Protein AF-A0A0E0LQZ9-F1 (afdb_monomer_lite)

Sequence (167 aa):
MAAASGEKKLQIQTQPSSSSGAVAVAGGAAQQQTSAWQNLVRMHRKLHVELLREAADMAAACGGD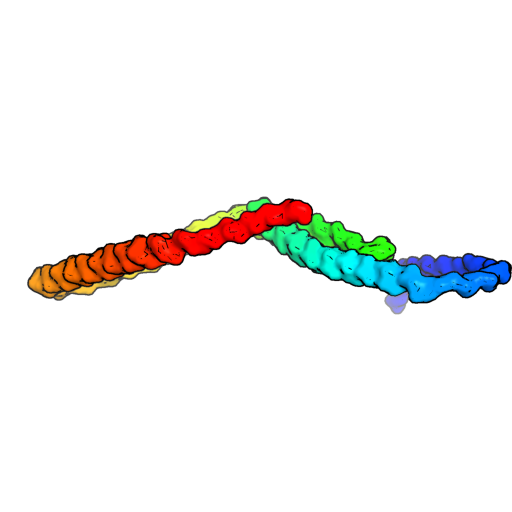VHAIVFCPGGSSAEFHTFHGAPIAAARAQAMAKRKREAQVAAALRGMVAKDVSGMAVEEVEAHRQQLLALRAAVVRKLQEKAAANVAAGDDAGRSNKIRKIE

Organism: Oryza punctata (NCBI:txid4537)

Radius of gyration: 35.7 Å; chains: 1; bounding box: 84×34×94 Å

pLDDT: mean 76.15, std 20.99, range [28.61, 97.0]

Secondary structure (DSSP, 8-state):
-----------PPP------------TTHHHHHHHHHHHHHHHHHHHHHHHHHHHHHHHHHHTS-EEEEEEPTTSS-EEEEEEPPPPHHHHHHHHHHHHHHHHHHHHHHHHHHHHHHHTS-HHHHHHHHHHHHHHHHHHHHHHHHHHHHHHHTTTT-------PPP-

Structure (mmCIF, N/CA/C/O backbone):
data_AF-A0A0E0LQZ9-F1
#
_entry.id   AF-A0A0E0LQZ9-F1
#
loop_
_atom_site.group_PDB
_atom_site.id
_atom_site.type_symbol
_atom_site.label_atom_id
_atom_site.label_alt_id
_atom_site.label_comp_id
_atom_site.label_asym_id
_atom_site.label_entity_id
_atom_site.label_seq_id
_atom_site.pdbx_PDB_ins_code
_atom_site.Cartn_x
_atom_site.Cartn_y
_atom_site.Cartn_z
_atom_site.occupancy
_atom_site.B_iso_or_equiv
_atom_site.auth_seq_id
_atom_site.auth_comp_id
_atom_site.auth_asym_id
_atom_site.auth_atom_id
_atom_site.pdbx_PDB_model_num
ATOM 1 N N . MET A 1 1 ? -6.166 -10.760 -57.284 1.00 39.78 1 MET A N 1
ATOM 2 C CA . MET A 1 1 ? -5.182 -9.658 -57.377 1.00 39.78 1 MET A CA 1
ATOM 3 C C . MET A 1 1 ? -4.867 -9.273 -55.932 1.00 39.78 1 MET A C 1
ATOM 5 O O . MET A 1 1 ? -5.805 -8.904 -55.249 1.00 39.78 1 MET A O 1
ATOM 9 N N . ALA A 1 2 ? -3.711 -9.564 -55.316 1.00 33.88 2 ALA A N 1
ATOM 10 C CA . ALA A 1 2 ? -2.312 -9.450 -55.774 1.00 33.88 2 ALA A CA 1
ATOM 11 C C . ALA A 1 2 ? -1.985 -8.006 -56.211 1.00 33.88 2 ALA A C 1
ATOM 13 O O . ALA A 1 2 ? -2.730 -7.483 -57.029 1.00 33.88 2 ALA A O 1
ATOM 14 N N . ALA A 1 3 ? -0.932 -7.319 -55.752 1.00 38.12 3 ALA A N 1
ATOM 15 C CA . ALA A 1 3 ? 0.097 -7.611 -54.731 1.00 38.12 3 ALA A CA 1
ATOM 16 C C . ALA A 1 3 ? 0.598 -6.250 -54.139 1.00 38.12 3 ALA A C 1
ATOM 18 O O . ALA A 1 3 ? 0.050 -5.219 -54.515 1.00 38.12 3 ALA A O 1
ATOM 19 N N . ALA A 1 4 ? 1.574 -6.111 -53.230 1.00 40.66 4 ALA A N 1
ATOM 20 C CA . ALA A 1 4 ? 2.565 -7.030 -52.651 1.00 40.66 4 ALA A CA 1
ATOM 21 C C . ALA A 1 4 ? 3.007 -6.563 -51.235 1.00 40.66 4 ALA A C 1
ATOM 23 O O . ALA A 1 4 ? 2.577 -5.512 -50.766 1.00 40.66 4 ALA A O 1
ATOM 24 N N . SER A 1 5 ? 3.913 -7.310 -50.588 1.00 36.66 5 SER A N 1
ATOM 25 C CA . SER A 1 5 ? 4.718 -6.864 -49.433 1.00 36.66 5 SER A CA 1
ATOM 26 C C . SER A 1 5 ? 6.125 -6.446 -49.893 1.00 36.66 5 SER A C 1
ATOM 28 O O . SER A 1 5 ? 6.612 -6.956 -50.902 1.00 36.66 5 SER A O 1
ATOM 30 N N . GLY A 1 6 ? 6.778 -5.527 -49.172 1.00 36.34 6 GLY A N 1
ATOM 31 C CA . GLY A 1 6 ? 8.050 -4.897 -49.557 1.00 36.34 6 GLY A CA 1
ATOM 32 C C . GLY A 1 6 ? 9.160 -5.013 -48.509 1.00 36.34 6 GLY A C 1
ATOM 33 O O . GLY A 1 6 ? 9.719 -4.000 -48.093 1.00 36.34 6 GLY A O 1
ATOM 34 N N . GLU A 1 7 ? 9.491 -6.229 -48.072 1.00 38.66 7 GLU A N 1
ATOM 35 C CA . GLU A 1 7 ? 10.570 -6.473 -47.104 1.00 38.66 7 GLU A CA 1
ATOM 36 C C . GLU A 1 7 ? 11.963 -6.301 -47.743 1.00 38.66 7 GLU A C 1
ATOM 38 O O . GLU A 1 7 ? 12.427 -7.134 -48.525 1.00 38.66 7 GLU A O 1
ATOM 43 N N . LYS A 1 8 ? 12.676 -5.220 -47.397 1.00 43.88 8 LYS A N 1
ATOM 44 C CA . LYS A 1 8 ? 14.051 -4.980 -47.871 1.00 43.88 8 LYS A CA 1
ATOM 45 C C . LYS A 1 8 ? 15.077 -5.762 -47.048 1.00 43.88 8 LYS A C 1
ATOM 47 O O . LYS A 1 8 ? 15.651 -5.258 -46.086 1.00 43.88 8 LYS A O 1
ATOM 52 N N . LYS A 1 9 ? 15.345 -6.993 -47.480 1.00 38.31 9 LYS A N 1
ATOM 53 C CA . LYS A 1 9 ? 16.415 -7.854 -46.960 1.00 38.31 9 LYS A CA 1
ATOM 54 C C . LYS A 1 9 ? 17.789 -7.361 -47.445 1.00 38.31 9 LYS A C 1
ATOM 56 O O . LYS A 1 9 ? 18.199 -7.672 -48.560 1.00 38.31 9 LYS A O 1
ATOM 61 N N . LEU A 1 10 ? 18.502 -6.586 -46.623 1.00 42.06 10 LEU A N 1
ATOM 62 C CA . LEU A 1 10 ? 19.872 -6.153 -46.933 1.00 42.06 10 LEU A CA 1
ATOM 63 C C . LEU A 1 10 ? 20.861 -7.312 -46.748 1.00 42.06 10 LEU A C 1
ATOM 65 O O . LEU A 1 10 ? 21.200 -7.713 -45.637 1.00 42.06 10 LEU A O 1
ATOM 69 N N . GLN A 1 11 ? 21.299 -7.855 -47.878 1.00 37.41 11 GLN A N 1
ATOM 70 C CA . GLN A 1 11 ? 22.235 -8.965 -47.991 1.00 37.41 11 GLN A CA 1
ATOM 71 C C . GLN A 1 11 ? 23.664 -8.407 -48.071 1.00 37.41 11 GLN A C 1
ATOM 73 O O . GLN A 1 11 ? 24.098 -7.980 -49.138 1.00 37.41 11 GLN A O 1
ATOM 78 N N . ILE A 1 12 ? 24.386 -8.370 -46.945 1.00 42.88 12 ILE A N 1
ATOM 79 C CA . ILE A 1 12 ? 25.787 -7.917 -46.929 1.00 42.88 12 ILE A CA 1
ATOM 80 C C . ILE A 1 12 ? 26.716 -9.071 -47.325 1.00 42.88 12 ILE A C 1
ATOM 82 O O . ILE A 1 12 ? 26.558 -10.214 -46.899 1.00 42.88 12 ILE A O 1
ATOM 86 N N . GLN A 1 13 ? 27.649 -8.733 -48.209 1.00 37.06 13 GLN A N 1
ATOM 87 C CA . GLN A 1 13 ? 28.463 -9.632 -49.013 1.00 37.06 13 GLN A CA 1
ATOM 88 C C . GLN A 1 13 ? 29.688 -10.166 -48.257 1.00 37.06 13 GLN A C 1
ATOM 90 O O . GLN A 1 13 ? 30.322 -9.461 -47.475 1.00 37.06 13 GLN A O 1
ATOM 95 N N . THR A 1 14 ? 30.038 -11.422 -48.525 1.00 34.12 14 THR A N 1
ATOM 96 C CA . THR A 1 14 ? 31.201 -12.120 -47.967 1.00 34.12 14 THR A CA 1
ATOM 97 C C . THR A 1 14 ? 32.518 -11.625 -48.570 1.00 34.12 14 THR A C 1
ATOM 99 O O . THR A 1 14 ? 32.642 -11.624 -49.791 1.00 34.12 14 THR A O 1
ATOM 102 N N . GLN A 1 15 ? 33.519 -11.330 -47.731 1.00 41.59 15 GLN A N 1
ATOM 103 C CA . GLN A 1 15 ? 34.911 -11.838 -47.8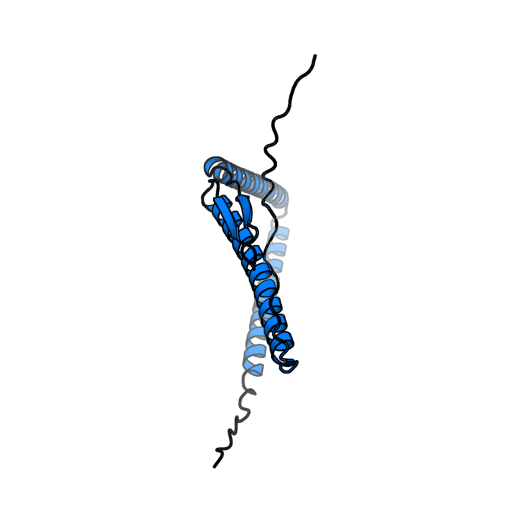02 1.00 41.59 15 GLN A CA 1
ATOM 104 C C . GLN A 1 15 ? 35.754 -11.234 -46.656 1.00 41.59 15 GLN A C 1
ATOM 106 O O . GLN A 1 15 ? 35.448 -10.141 -46.182 1.00 41.59 15 GLN A O 1
ATOM 111 N N . PRO A 1 16 ? 36.772 -11.962 -46.157 1.00 37.44 16 PRO A N 1
ATOM 112 C CA . PRO A 1 16 ? 38.136 -11.653 -46.603 1.00 37.44 16 PRO A CA 1
ATOM 113 C C . PRO A 1 16 ? 39.016 -12.885 -46.892 1.00 37.44 16 PRO A C 1
ATOM 115 O O . PRO A 1 16 ? 38.764 -13.995 -46.424 1.00 37.44 16 PRO A O 1
ATOM 118 N N . SER A 1 17 ? 40.072 -12.651 -47.673 1.00 39.94 17 SER A N 1
ATOM 119 C CA . SER A 1 17 ? 41.062 -13.639 -48.118 1.00 39.94 17 SER A CA 1
ATOM 120 C C . SER A 1 17 ? 42.039 -14.089 -47.023 1.00 39.94 17 SER A C 1
ATOM 122 O O . SER A 1 17 ? 42.293 -13.378 -46.053 1.00 39.94 17 SER A O 1
ATOM 124 N N . SER A 1 18 ? 42.632 -15.268 -47.219 1.00 44.31 18 SER A N 1
ATOM 125 C CA . SER A 1 18 ? 43.601 -15.900 -46.317 1.00 44.31 18 SER A CA 1
ATOM 126 C C . SER A 1 18 ? 44.984 -15.234 -46.294 1.00 44.31 18 SER A C 1
ATOM 128 O O . SER A 1 18 ? 45.507 -14.846 -47.337 1.00 44.31 18 SER A O 1
ATOM 130 N N . SER A 1 19 ? 45.657 -15.288 -45.141 1.00 37.78 19 SER A N 1
ATOM 131 C CA . SER A 1 19 ? 47.118 -15.433 -45.070 1.00 37.78 19 SER A CA 1
ATOM 132 C C . SER A 1 19 ? 47.533 -16.216 -43.814 1.00 37.78 19 SER A C 1
ATOM 134 O O . SER A 1 19 ? 46.854 -16.188 -42.788 1.00 37.78 19 SER A O 1
ATOM 136 N N . SER A 1 20 ? 48.608 -16.999 -43.929 1.00 43.22 20 SER A N 1
ATOM 137 C CA . SER A 1 20 ? 49.076 -17.934 -42.896 1.00 43.22 20 SER A CA 1
ATOM 138 C C . SER A 1 20 ? 49.770 -17.242 -41.721 1.00 43.22 20 SER A C 1
ATOM 140 O O . SER A 1 20 ? 50.514 -16.285 -41.912 1.00 43.22 20 SER A O 1
ATOM 142 N N . GLY A 1 21 ? 49.632 -17.811 -40.520 1.00 28.61 21 GLY A N 1
ATOM 143 C CA . GLY A 1 21 ? 50.360 -17.359 -39.331 1.00 28.61 21 GLY A CA 1
ATOM 144 C C . GLY A 1 21 ? 50.127 -18.260 -38.121 1.00 28.61 21 GLY A C 1
ATOM 145 O O . GLY A 1 21 ? 49.420 -17.883 -37.192 1.00 28.61 21 GLY A O 1
ATOM 146 N N . ALA A 1 22 ? 50.690 -19.470 -38.130 1.00 43.00 22 ALA A N 1
ATOM 147 C CA . ALA A 1 22 ? 50.594 -20.372 -36.987 1.00 43.00 22 ALA A CA 1
ATOM 148 C C . ALA A 1 22 ? 51.520 -19.920 -35.845 1.00 43.00 22 ALA A C 1
ATOM 150 O O . ALA A 1 22 ? 52.739 -20.010 -35.961 1.00 43.00 22 ALA A O 1
ATOM 151 N N . VAL A 1 23 ? 50.936 -19.518 -34.715 1.00 33.91 23 VAL A N 1
ATOM 152 C CA . VAL A 1 23 ? 51.602 -19.491 -33.404 1.00 33.91 23 VAL A CA 1
ATOM 153 C C . VAL A 1 23 ? 50.624 -19.987 -32.346 1.00 33.91 23 VAL A C 1
ATOM 155 O O . VAL A 1 23 ? 49.688 -19.293 -31.955 1.00 33.91 23 VAL A O 1
ATOM 158 N N . ALA A 1 24 ? 50.834 -21.219 -31.884 1.00 48.75 24 ALA A N 1
ATOM 159 C CA . ALA A 1 24 ? 50.105 -21.770 -30.752 1.00 48.75 24 ALA A CA 1
ATOM 160 C C . ALA A 1 24 ? 50.612 -21.108 -29.461 1.00 48.75 24 ALA A C 1
ATOM 162 O O . ALA A 1 24 ? 51.689 -21.444 -28.970 1.00 48.75 24 ALA A O 1
ATOM 163 N N . VAL A 1 25 ? 49.843 -20.165 -28.911 1.00 41.94 25 VAL A N 1
ATOM 164 C CA . VAL A 1 25 ? 50.173 -19.490 -27.648 1.00 41.94 25 VAL A CA 1
ATOM 165 C C . VAL A 1 25 ? 49.201 -19.921 -26.552 1.00 41.94 25 VAL A C 1
ATOM 167 O O . VAL A 1 25 ? 48.029 -19.563 -26.570 1.00 41.94 25 VAL A O 1
ATOM 170 N N . ALA A 1 26 ? 49.740 -20.697 -25.609 1.00 41.66 26 ALA A N 1
ATOM 171 C CA . ALA A 1 26 ? 49.310 -20.904 -24.223 1.00 41.66 26 ALA A CA 1
ATOM 172 C C . ALA A 1 26 ? 47.803 -20.779 -23.888 1.00 41.66 26 ALA A C 1
ATOM 174 O O . ALA A 1 26 ? 47.249 -19.684 -23.764 1.00 41.66 26 ALA A O 1
ATOM 175 N N . GLY A 1 27 ? 47.180 -21.915 -23.551 1.00 42.50 27 GLY A N 1
ATOM 176 C CA . GLY A 1 27 ? 45.801 -22.026 -23.050 1.00 42.50 27 GLY A CA 1
ATOM 177 C C . GLY A 1 27 ? 45.551 -21.466 -21.639 1.00 42.50 27 GLY A C 1
ATOM 178 O O . GLY A 1 27 ? 44.947 -22.145 -20.819 1.00 42.50 27 GLY A O 1
ATOM 179 N N . GLY A 1 28 ? 46.007 -20.243 -21.347 1.00 45.66 28 GLY A N 1
ATOM 180 C CA . GLY A 1 28 ? 45.689 -19.500 -20.118 1.00 45.66 28 GLY A CA 1
ATOM 181 C C . GLY A 1 28 ? 44.707 -18.343 -20.344 1.00 45.66 28 GLY A C 1
ATOM 182 O O . GLY A 1 28 ? 43.752 -18.173 -19.586 1.00 45.66 28 GLY A O 1
ATOM 183 N N . ALA A 1 29 ? 44.885 -17.575 -21.426 1.00 45.34 29 ALA A N 1
ATOM 184 C CA . ALA A 1 29 ? 44.112 -16.351 -21.668 1.00 45.34 29 ALA A CA 1
ATOM 185 C C . ALA A 1 29 ? 42.612 -16.614 -21.918 1.00 45.34 29 ALA A C 1
ATOM 187 O O . ALA A 1 29 ? 41.757 -15.910 -21.379 1.00 45.34 29 ALA A O 1
ATOM 188 N N . ALA A 1 30 ? 42.279 -17.672 -22.666 1.00 50.56 30 ALA A N 1
ATOM 189 C CA . ALA A 1 30 ? 40.894 -18.016 -23.005 1.00 50.56 30 ALA A CA 1
ATOM 190 C C . ALA A 1 30 ? 40.016 -18.295 -21.766 1.00 50.56 30 ALA A C 1
ATOM 192 O O . ALA A 1 30 ? 38.827 -17.971 -21.752 1.00 50.56 30 ALA A O 1
ATOM 193 N N . GLN A 1 31 ? 40.594 -18.847 -20.695 1.00 52.53 31 GLN A N 1
ATOM 194 C CA . GLN A 1 31 ? 39.863 -19.223 -19.478 1.00 52.53 31 GLN A CA 1
ATOM 195 C C . GLN A 1 31 ? 39.632 -18.023 -18.537 1.00 52.53 31 GLN A C 1
ATOM 197 O O . GLN A 1 31 ? 38.629 -17.939 -17.821 1.00 52.53 31 GLN A O 1
ATOM 202 N N . GLN A 1 32 ? 40.525 -17.033 -18.590 1.00 56.31 32 GLN A N 1
ATOM 203 C CA . GLN A 1 32 ? 40.395 -15.783 -17.839 1.00 56.31 32 GLN A CA 1
ATOM 204 C C . GLN A 1 32 ? 39.455 -14.790 -18.548 1.00 56.31 32 GLN A C 1
ATOM 206 O O . GLN A 1 32 ? 38.651 -14.114 -17.907 1.00 56.31 32 GLN A O 1
ATOM 211 N N . GLN A 1 33 ? 39.473 -14.767 -19.884 1.00 59.97 33 GLN A N 1
ATOM 212 C CA . GLN A 1 33 ? 38.583 -13.927 -20.689 1.00 59.97 33 GLN A CA 1
ATOM 213 C C . GLN A 1 33 ? 37.124 -14.418 -20.646 1.00 59.97 33 GLN A C 1
ATOM 215 O O . GLN A 1 33 ? 36.205 -13.609 -20.520 1.00 59.97 33 GLN A O 1
ATOM 220 N N . THR A 1 34 ? 36.894 -15.737 -20.659 1.00 69.25 34 THR A N 1
ATOM 221 C CA . THR A 1 34 ? 35.546 -16.325 -20.514 1.00 69.25 34 THR A CA 1
ATOM 222 C C . THR A 1 34 ? 34.938 -16.098 -19.129 1.00 69.25 34 THR A C 1
ATOM 224 O O . THR A 1 34 ? 33.756 -15.763 -19.039 1.00 69.25 34 THR A O 1
ATOM 227 N N . SER A 1 35 ? 35.716 -16.210 -18.048 1.00 79.19 35 SER A N 1
ATOM 228 C CA . SER A 1 35 ? 35.217 -15.942 -16.688 1.00 79.19 35 SER A CA 1
ATOM 229 C C . SER A 1 35 ? 34.879 -14.462 -16.463 1.00 79.19 35 SER A C 1
ATOM 231 O O . SER A 1 35 ? 33.832 -14.158 -15.883 1.00 79.19 35 SER A O 1
ATOM 233 N N . ALA A 1 36 ? 35.678 -13.532 -16.999 1.00 84.75 36 ALA A N 1
ATOM 234 C CA . ALA A 1 36 ? 35.343 -12.106 -17.010 1.00 84.75 36 ALA A CA 1
ATOM 235 C C . ALA A 1 36 ? 34.032 -11.821 -17.773 1.00 84.75 36 ALA A C 1
ATOM 237 O O . ALA A 1 36 ? 33.165 -11.105 -17.266 1.00 84.75 36 ALA A O 1
ATOM 238 N N . TRP A 1 37 ? 33.840 -12.434 -18.948 1.00 86.88 37 TRP A N 1
ATOM 239 C CA . TRP A 1 37 ? 32.625 -12.259 -19.756 1.00 86.88 37 TRP A CA 1
ATOM 240 C C . TRP A 1 37 ? 31.371 -12.822 -19.065 1.00 86.88 37 TRP A C 1
ATOM 242 O O . TRP A 1 37 ? 30.330 -12.168 -19.028 1.00 86.88 37 TRP A O 1
ATOM 252 N N . GLN A 1 38 ? 31.473 -13.996 -18.433 1.00 89.31 38 GLN A N 1
ATOM 253 C CA . GLN A 1 38 ? 30.379 -14.577 -17.641 1.00 89.31 38 GLN A CA 1
ATOM 254 C C . GLN A 1 38 ? 30.002 -13.701 -16.437 1.00 89.31 38 GLN A C 1
ATOM 256 O O . GLN A 1 38 ? 28.817 -13.555 -16.126 1.00 89.31 38 GLN A O 1
ATOM 261 N N . ASN A 1 39 ? 30.987 -13.089 -15.773 1.00 90.94 39 ASN A N 1
ATOM 262 C CA . ASN A 1 39 ? 30.737 -12.147 -14.683 1.00 90.94 39 ASN A CA 1
ATOM 263 C C . ASN A 1 39 ? 30.034 -10.875 -15.184 1.00 90.94 39 ASN A C 1
ATOM 265 O O . ASN A 1 39 ? 29.075 -10.437 -14.547 1.00 90.94 39 ASN A O 1
ATOM 269 N N . LEU A 1 40 ? 30.434 -10.337 -16.344 1.00 90.38 40 LEU A N 1
ATOM 270 C CA . LEU A 1 40 ? 29.765 -9.197 -16.981 1.00 90.38 40 LEU A CA 1
ATOM 271 C C . LEU A 1 40 ? 28.298 -9.508 -17.316 1.00 90.38 40 LEU A C 1
ATOM 273 O O . LEU A 1 40 ? 27.423 -8.720 -16.970 1.00 90.38 40 LEU A O 1
ATOM 277 N N . VAL A 1 41 ? 28.008 -10.669 -17.914 1.00 91.12 41 VAL A N 1
ATOM 278 C CA . VAL A 1 41 ? 26.627 -11.098 -18.216 1.00 91.12 41 VAL A CA 1
ATOM 279 C C . VAL A 1 41 ? 25.798 -11.277 -16.941 1.00 91.12 41 VAL A C 1
ATOM 281 O O . VAL A 1 41 ? 24.641 -10.857 -16.893 1.00 91.12 41 VAL A O 1
ATOM 284 N N . ARG A 1 42 ? 26.376 -11.855 -15.878 1.00 93.19 42 ARG A N 1
ATOM 285 C CA . ARG A 1 42 ? 25.686 -12.019 -14.586 1.00 93.19 42 ARG A CA 1
ATOM 286 C C . ARG A 1 42 ? 25.354 -10.666 -13.946 1.00 93.19 42 ARG A C 1
ATOM 288 O O . ARG A 1 42 ? 24.243 -10.491 -13.449 1.00 93.19 42 ARG A O 1
ATOM 295 N N . MET A 1 43 ? 26.294 -9.720 -13.983 1.00 94.12 43 MET A N 1
ATOM 296 C CA . MET A 1 43 ? 26.100 -8.357 -13.480 1.00 94.12 43 MET A CA 1
ATOM 297 C C . MET A 1 43 ? 25.079 -7.580 -14.310 1.00 94.12 43 MET A C 1
ATOM 299 O O . MET A 1 43 ? 24.178 -6.980 -13.731 1.00 94.12 43 MET A O 1
ATOM 303 N N . HIS A 1 44 ? 25.166 -7.648 -15.643 1.00 94.06 44 HIS A N 1
ATOM 304 C CA . HIS A 1 44 ? 24.190 -7.044 -16.552 1.00 94.06 44 HIS A CA 1
ATOM 305 C C . HIS A 1 44 ? 22.781 -7.544 -16.250 1.00 94.06 44 HIS A C 1
ATOM 307 O O . HIS A 1 44 ? 21.908 -6.728 -15.985 1.00 94.06 44 HIS A O 1
ATOM 313 N N . ARG A 1 45 ? 22.571 -8.866 -16.162 1.00 94.44 45 ARG A N 1
ATOM 314 C CA . ARG A 1 45 ? 21.251 -9.437 -15.854 1.00 94.44 45 ARG A CA 1
ATOM 315 C C . ARG A 1 45 ? 20.699 -8.957 -14.509 1.00 94.44 45 ARG A C 1
ATOM 317 O O . ARG A 1 45 ? 19.501 -8.708 -14.411 1.00 94.44 45 ARG A O 1
ATOM 324 N N . LYS A 1 46 ? 21.547 -8.823 -13.482 1.00 96.12 46 LYS A N 1
ATOM 325 C CA . LYS A 1 46 ? 21.131 -8.296 -12.174 1.00 96.12 46 LYS A CA 1
ATOM 326 C C . LYS A 1 46 ? 20.707 -6.824 -12.280 1.00 96.12 46 LYS A C 1
ATOM 328 O O . LYS A 1 46 ? 19.579 -6.496 -11.925 1.00 96.12 46 LYS A O 1
ATOM 333 N N . LEU A 1 47 ? 21.590 -5.971 -12.801 1.00 95.44 47 LEU A N 1
ATOM 334 C CA . LEU A 1 47 ? 21.361 -4.527 -12.921 1.00 95.44 47 LEU A CA 1
ATOM 335 C C . LEU A 1 47 ? 20.201 -4.199 -13.869 1.00 95.44 47 LEU A C 1
ATOM 337 O O . LEU A 1 47 ? 19.472 -3.245 -13.637 1.00 95.44 47 LEU A O 1
ATOM 341 N N . HIS A 1 48 ? 19.991 -5.011 -14.905 1.00 94.62 48 HIS A N 1
ATOM 342 C CA . HIS A 1 48 ? 18.854 -4.901 -15.811 1.00 94.62 48 HIS A CA 1
ATOM 343 C C . HIS A 1 48 ? 17.525 -5.108 -15.067 1.00 94.62 48 HIS A C 1
ATOM 345 O O . HIS A 1 48 ? 16.632 -4.279 -15.193 1.00 94.62 48 HIS A O 1
ATOM 351 N N . VAL A 1 49 ? 17.397 -6.149 -14.231 1.00 95.88 49 VAL A N 1
ATOM 352 C CA . VAL A 1 49 ? 16.176 -6.355 -13.422 1.00 95.88 49 VAL A CA 1
ATOM 353 C C . VAL A 1 49 ? 15.965 -5.222 -12.412 1.00 95.88 49 VAL A C 1
ATOM 355 O O . VAL A 1 49 ? 14.828 -4.794 -12.214 1.00 95.88 49 VAL A O 1
ATOM 358 N N . GLU A 1 50 ? 17.036 -4.715 -11.795 1.00 97.00 50 GLU A N 1
ATOM 359 C CA . GLU A 1 50 ? 16.964 -3.568 -10.876 1.00 97.00 50 GLU A CA 1
ATOM 360 C C . GLU A 1 50 ? 16.496 -2.292 -11.607 1.00 97.00 50 GLU A C 1
ATOM 362 O O . GLU A 1 50 ? 15.554 -1.647 -11.151 1.00 97.00 50 GLU A O 1
ATOM 367 N N . LEU A 1 51 ? 17.045 -2.004 -12.793 1.00 96.25 51 LEU A N 1
ATOM 368 C CA . LEU A 1 51 ? 16.650 -0.876 -13.645 1.00 96.25 51 LEU A CA 1
ATOM 369 C C . LEU A 1 51 ? 15.189 -0.960 -14.111 1.00 96.25 51 LEU A C 1
ATOM 371 O O . LEU A 1 51 ? 14.474 0.036 -14.041 1.00 96.25 51 LEU A O 1
ATOM 375 N N . LEU A 1 52 ? 14.727 -2.124 -14.585 1.00 96.00 52 LEU A N 1
ATOM 376 C CA . LEU A 1 52 ? 13.335 -2.283 -15.028 1.00 96.00 52 LEU A CA 1
ATOM 377 C C . LEU A 1 52 ? 12.349 -2.102 -13.865 1.00 96.00 52 LEU A C 1
ATOM 379 O O . LEU A 1 52 ? 11.272 -1.536 -14.050 1.00 96.00 52 LEU A O 1
ATOM 383 N N . ARG A 1 53 ? 12.721 -2.547 -12.659 1.00 96.62 53 ARG A N 1
ATOM 384 C CA . ARG A 1 53 ? 11.929 -2.310 -11.449 1.00 96.62 53 ARG A CA 1
ATOM 385 C C . ARG A 1 53 ? 11.864 -0.822 -11.108 1.00 96.62 53 ARG A C 1
ATOM 387 O O . ARG A 1 53 ? 10.772 -0.308 -10.895 1.00 96.62 53 ARG A O 1
ATOM 394 N N . GLU A 1 54 ? 13.003 -0.136 -11.074 1.00 96.12 54 GLU A N 1
ATOM 395 C CA . GLU A 1 54 ? 13.055 1.290 -10.734 1.00 96.12 54 GLU A CA 1
ATOM 396 C C . GLU A 1 54 ? 12.329 2.153 -11.779 1.00 96.12 54 GLU A C 1
ATOM 398 O O . GLU A 1 54 ? 11.587 3.062 -11.415 1.00 96.12 54 GLU A O 1
ATOM 403 N N . ALA A 1 55 ? 12.425 1.809 -13.068 1.00 95.00 55 ALA A N 1
ATOM 404 C CA . ALA A 1 55 ? 11.661 2.453 -14.137 1.00 95.00 55 ALA A CA 1
ATOM 405 C C . ALA A 1 55 ? 10.136 2.268 -13.978 1.00 95.00 55 ALA A C 1
ATOM 407 O O . ALA A 1 55 ? 9.376 3.210 -14.217 1.00 95.00 55 ALA A O 1
ATOM 408 N N . ALA A 1 56 ? 9.681 1.091 -13.532 1.00 93.19 56 ALA A N 1
ATOM 409 C CA . ALA A 1 56 ? 8.273 0.838 -13.224 1.00 93.19 56 ALA A CA 1
ATOM 410 C C . ALA A 1 56 ? 7.797 1.621 -11.985 1.00 93.19 56 ALA A C 1
ATOM 412 O O . ALA A 1 56 ? 6.735 2.251 -12.024 1.00 93.19 56 ALA A O 1
ATOM 413 N N . ASP A 1 57 ? 8.595 1.630 -10.912 1.00 91.81 57 ASP A N 1
ATOM 414 C CA . ASP A 1 57 ? 8.316 2.392 -9.688 1.00 91.81 57 ASP A CA 1
ATOM 415 C C . ASP A 1 57 ? 8.283 3.912 -9.985 1.00 91.81 57 ASP A C 1
ATOM 417 O O . ASP A 1 57 ? 7.390 4.620 -9.511 1.00 91.81 57 ASP A O 1
ATOM 421 N N . MET A 1 58 ? 9.173 4.413 -10.855 1.00 91.94 58 MET A N 1
ATOM 422 C CA . MET A 1 58 ? 9.162 5.791 -11.370 1.00 91.94 58 MET A CA 1
ATOM 423 C C . MET A 1 58 ? 7.909 6.113 -12.190 1.00 91.94 58 MET A C 1
ATOM 425 O O . MET A 1 58 ? 7.287 7.149 -11.952 1.00 91.94 58 MET A O 1
ATOM 429 N N . ALA A 1 59 ? 7.514 5.250 -13.133 1.00 91.75 59 ALA A N 1
ATOM 430 C CA . ALA A 1 59 ? 6.303 5.455 -13.932 1.00 91.75 59 ALA A CA 1
ATOM 431 C C . ALA A 1 59 ? 5.058 5.547 -13.034 1.00 91.75 59 ALA A C 1
ATOM 433 O O . ALA A 1 59 ? 4.223 6.439 -13.197 1.00 91.75 59 ALA A O 1
ATOM 434 N N . ALA A 1 60 ? 4.969 4.682 -12.019 1.00 87.62 60 ALA A N 1
ATOM 435 C CA . ALA A 1 60 ? 3.896 4.708 -11.030 1.00 87.62 60 ALA A CA 1
ATOM 436 C C . ALA A 1 60 ? 3.920 5.968 -10.139 1.00 87.62 60 ALA A C 1
ATOM 438 O O . ALA A 1 60 ? 2.862 6.533 -9.857 1.00 87.62 60 ALA A O 1
ATOM 439 N N . ALA A 1 61 ? 5.101 6.428 -9.709 1.00 83.25 61 ALA A N 1
ATOM 440 C CA . ALA A 1 61 ? 5.250 7.607 -8.851 1.00 83.25 61 ALA A CA 1
ATOM 441 C C . ALA A 1 61 ? 4.978 8.930 -9.591 1.00 83.25 61 ALA A C 1
ATOM 443 O O . ALA A 1 61 ? 4.300 9.814 -9.060 1.00 83.25 61 ALA A O 1
ATOM 444 N N . CYS A 1 62 ? 5.482 9.058 -10.820 1.00 83.38 62 CYS A N 1
ATOM 445 C CA . CYS A 1 62 ? 5.319 10.242 -11.665 1.00 83.38 62 CYS A CA 1
ATOM 446 C C . CYS A 1 62 ? 3.994 10.247 -12.445 1.00 83.38 62 CYS A C 1
ATOM 448 O O . CYS A 1 62 ? 3.593 11.295 -12.945 1.00 83.38 62 CYS A O 1
ATOM 450 N N . GLY A 1 63 ? 3.309 9.104 -12.555 1.00 83.19 63 GLY A N 1
ATOM 451 C CA . GLY A 1 63 ? 2.034 8.963 -13.265 1.00 83.19 63 GLY A CA 1
ATOM 452 C C . GLY A 1 63 ? 2.103 9.317 -14.753 1.00 83.19 63 GLY A C 1
ATOM 453 O O . GLY A 1 63 ? 1.127 9.831 -15.300 1.00 83.19 63 GLY A O 1
ATOM 454 N N . GLY A 1 64 ? 3.260 9.073 -15.371 1.00 85.38 64 GLY A N 1
ATOM 455 C CA . GLY A 1 64 ? 3.533 9.241 -16.797 1.00 85.38 64 GLY A CA 1
ATOM 456 C C . GLY A 1 64 ? 4.413 8.105 -17.319 1.00 85.38 64 GLY A C 1
ATOM 457 O O . GLY A 1 64 ? 4.937 7.311 -16.536 1.00 85.38 64 GLY A O 1
ATOM 458 N N . ASP A 1 65 ? 4.552 8.016 -18.638 1.00 92.12 65 ASP A N 1
ATOM 459 C CA . ASP A 1 65 ? 5.244 6.901 -19.286 1.00 92.12 65 ASP A CA 1
ATOM 460 C C . ASP A 1 65 ? 6.772 7.011 -19.158 1.00 92.12 65 ASP A C 1
ATOM 462 O O . ASP A 1 65 ? 7.358 8.075 -19.373 1.00 92.12 65 ASP A O 1
ATOM 466 N N . VAL A 1 66 ? 7.425 5.893 -18.832 1.00 94.62 66 VAL A N 1
ATOM 467 C CA . VAL A 1 66 ? 8.888 5.765 -18.762 1.00 94.62 66 VAL A CA 1
ATOM 468 C C . VAL A 1 66 ? 9.347 4.736 -19.788 1.00 94.62 66 VAL A C 1
ATOM 470 O O . VAL A 1 66 ? 8.872 3.601 -19.798 1.00 94.62 66 VAL A O 1
ATOM 473 N N . HIS A 1 67 ? 10.304 5.116 -20.634 1.00 95.75 67 HIS A N 1
ATOM 474 C CA . HIS A 1 67 ? 10.928 4.222 -21.608 1.00 95.75 67 HIS A CA 1
ATOM 475 C C . HIS A 1 67 ? 12.356 3.889 -21.173 1.00 95.75 67 HIS A C 1
ATOM 477 O O . HIS A 1 67 ? 13.161 4.792 -20.945 1.00 95.75 67 HIS A O 1
ATOM 483 N N . ALA A 1 68 ? 12.683 2.601 -21.090 1.00 95.62 68 ALA A N 1
ATOM 484 C CA . ALA A 1 68 ? 14.028 2.115 -20.803 1.00 95.62 68 ALA A CA 1
ATOM 485 C C . ALA A 1 68 ? 14.597 1.392 -22.030 1.00 95.62 68 ALA A C 1
ATOM 487 O O . ALA A 1 68 ? 13.966 0.490 -22.584 1.00 95.62 68 ALA A O 1
ATOM 488 N N . ILE A 1 69 ? 15.805 1.783 -22.440 1.00 95.00 69 ILE A N 1
ATOM 489 C CA . ILE A 1 69 ? 16.554 1.152 -23.533 1.00 95.00 69 ILE A CA 1
ATOM 490 C C . ILE A 1 69 ? 17.797 0.515 -22.926 1.00 95.00 69 ILE A C 1
ATOM 492 O O . ILE A 1 69 ? 18.631 1.221 -22.358 1.00 95.00 69 ILE A O 1
ATOM 496 N N . VAL A 1 70 ? 17.933 -0.808 -23.034 1.00 94.44 70 VAL A N 1
ATOM 497 C CA . VAL A 1 70 ? 19.065 -1.536 -22.446 1.00 94.44 70 VAL A CA 1
ATOM 498 C C . VAL A 1 70 ? 19.818 -2.304 -23.518 1.00 94.44 70 VAL A C 1
ATOM 500 O O . VAL A 1 70 ? 19.307 -3.259 -24.093 1.00 94.44 70 VAL A O 1
ATOM 503 N N . PHE A 1 71 ? 21.065 -1.910 -23.758 1.00 93.19 71 PHE A N 1
ATOM 504 C CA . PHE A 1 71 ? 21.970 -2.620 -24.657 1.00 93.19 71 PHE A CA 1
ATOM 505 C C . PHE A 1 71 ? 22.469 -3.915 -24.002 1.00 93.19 71 PHE A C 1
ATOM 507 O O . PHE A 1 71 ? 22.818 -3.939 -22.816 1.00 93.19 71 PHE A O 1
ATOM 514 N N . CYS A 1 72 ? 22.495 -5.006 -24.764 1.00 90.69 72 CYS A N 1
ATOM 515 C CA . CYS A 1 72 ? 22.989 -6.299 -24.300 1.00 90.69 72 CYS A CA 1
ATOM 516 C C . CYS A 1 72 ? 24.534 -6.328 -24.293 1.00 90.69 72 CYS A C 1
ATOM 518 O O . CYS A 1 72 ? 25.167 -5.656 -25.117 1.00 90.69 72 CYS A O 1
ATOM 520 N N . PRO A 1 73 ? 25.180 -7.131 -23.422 1.00 89.38 73 PRO A N 1
ATOM 521 C 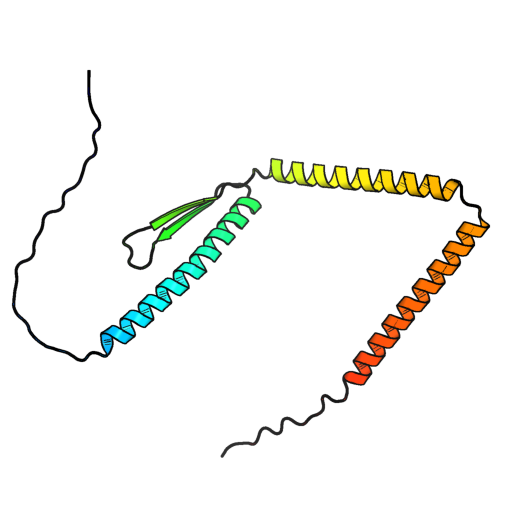CA . PRO A 1 73 ? 26.630 -7.316 -23.451 1.00 89.38 73 PRO A CA 1
ATOM 522 C C . PRO A 1 73 ? 27.080 -7.837 -24.821 1.00 89.38 73 PRO A C 1
ATOM 524 O O . PRO A 1 73 ? 26.523 -8.802 -25.337 1.00 89.38 73 PRO A O 1
ATOM 527 N N . GLY A 1 74 ? 28.079 -7.183 -25.417 1.00 87.25 74 GLY A N 1
ATOM 528 C CA . GLY A 1 74 ? 28.510 -7.444 -26.796 1.00 87.25 74 GLY A CA 1
ATOM 529 C C . GLY A 1 74 ? 27.893 -6.518 -27.853 1.00 87.25 74 GLY A C 1
ATOM 530 O O . GLY A 1 74 ? 28.331 -6.561 -28.994 1.00 87.25 74 GLY A O 1
ATOM 531 N N . GLY A 1 75 ? 26.935 -5.651 -27.498 1.00 84.19 75 GLY A N 1
ATOM 532 C CA . GLY A 1 75 ? 26.489 -4.527 -28.339 1.00 84.19 75 GLY A CA 1
ATOM 533 C C . GLY A 1 75 ? 25.651 -4.880 -29.577 1.00 84.19 75 GLY A C 1
ATOM 534 O O . GLY A 1 75 ? 25.176 -3.976 -30.257 1.00 84.19 75 GLY A O 1
ATOM 535 N N . SER A 1 76 ? 25.432 -6.166 -29.862 1.00 87.56 76 SER A N 1
ATOM 536 C CA . SER A 1 76 ? 24.702 -6.640 -31.050 1.00 87.56 76 SER A CA 1
ATOM 537 C C . SER A 1 76 ? 23.176 -6.512 -30.963 1.00 87.56 76 SER A C 1
ATOM 539 O O . SER A 1 76 ? 22.489 -6.725 -31.959 1.00 87.56 76 SER A O 1
ATOM 541 N N . SER A 1 77 ? 22.629 -6.209 -29.784 1.00 90.44 77 SER A N 1
ATOM 542 C CA . SER A 1 77 ? 21.189 -6.079 -29.549 1.00 90.44 77 SER A CA 1
ATOM 543 C C . SER A 1 77 ? 20.892 -5.092 -28.422 1.00 90.44 77 SER A C 1
ATOM 545 O O . SER A 1 77 ? 21.724 -4.855 -27.542 1.00 90.44 77 SER A O 1
ATOM 547 N N . ALA A 1 78 ? 19.680 -4.543 -28.438 1.00 93.56 78 ALA A N 1
ATOM 548 C CA . ALA A 1 78 ? 19.126 -3.733 -27.365 1.00 93.56 78 ALA A CA 1
ATOM 549 C C . ALA A 1 78 ? 17.665 -4.120 -27.130 1.00 93.56 78 ALA A C 1
ATOM 551 O O . ALA A 1 78 ? 16.948 -4.462 -28.071 1.00 93.56 78 ALA A O 1
ATOM 552 N N . GLU A 1 79 ? 17.234 -4.042 -25.879 1.00 93.62 79 GLU A N 1
ATOM 553 C CA . GLU A 1 79 ? 15.849 -4.247 -25.473 1.00 93.62 79 GLU A CA 1
ATOM 554 C C . GLU A 1 79 ? 15.177 -2.903 -25.193 1.00 93.62 79 GLU A C 1
ATOM 556 O O . GLU A 1 79 ? 15.782 -2.008 -24.598 1.00 93.62 79 GLU A O 1
ATOM 561 N N . PHE A 1 80 ? 13.916 -2.781 -25.606 1.00 95.19 80 PHE A N 1
ATOM 562 C CA . PHE A 1 80 ? 13.084 -1.604 -25.391 1.00 95.19 80 PHE A CA 1
ATOM 563 C C . PHE A 1 80 ? 11.912 -1.968 -24.481 1.00 95.19 80 PHE A C 1
ATOM 565 O O . PHE A 1 80 ? 11.121 -2.853 -24.808 1.00 95.19 80 PHE A O 1
ATOM 572 N N . HIS A 1 81 ? 11.797 -1.269 -23.356 1.00 95.25 81 HIS A N 1
ATOM 573 C CA . HIS A 1 81 ? 10.764 -1.482 -22.347 1.00 95.25 81 HIS A CA 1
ATOM 574 C C . HIS A 1 81 ? 9.984 -0.183 -22.128 1.00 95.25 81 HIS A C 1
ATOM 576 O O . HIS A 1 81 ? 10.588 0.877 -21.963 1.00 95.25 81 HIS A O 1
ATOM 582 N N . THR A 1 82 ? 8.653 -0.262 -22.100 1.00 94.88 82 THR A N 1
ATOM 583 C CA . THR A 1 82 ? 7.767 0.874 -21.797 1.00 94.88 82 THR A CA 1
ATOM 584 C C . THR A 1 82 ? 6.954 0.567 -20.551 1.00 94.88 82 THR A C 1
ATOM 586 O O . THR A 1 82 ? 6.255 -0.444 -20.489 1.00 94.88 82 THR A O 1
ATOM 589 N N . PHE A 1 83 ? 7.020 1.470 -19.579 1.00 92.69 83 PHE A N 1
ATOM 590 C CA . PHE A 1 83 ? 6.292 1.405 -18.322 1.00 92.69 83 PHE A CA 1
ATOM 591 C C . PHE A 1 83 ? 5.252 2.516 -18.302 1.00 92.69 83 PHE A C 1
ATOM 593 O O . PHE A 1 83 ? 5.606 3.693 -18.310 1.00 92.69 83 PHE A O 1
ATOM 600 N N . HIS A 1 84 ? 3.975 2.141 -18.282 1.00 89.50 84 HIS A N 1
ATOM 601 C CA . HIS A 1 84 ? 2.886 3.109 -18.286 1.00 89.50 84 HIS A CA 1
ATOM 602 C C . HIS A 1 84 ? 2.548 3.575 -16.874 1.00 89.50 84 HIS A C 1
ATOM 604 O O . HIS A 1 84 ? 2.157 2.780 -16.015 1.00 89.50 84 HIS A O 1
ATOM 610 N N . GLY A 1 85 ? 2.670 4.879 -16.644 1.00 84.19 85 GLY A N 1
ATOM 611 C CA . GLY A 1 85 ? 2.255 5.495 -15.393 1.00 84.19 85 GLY A CA 1
ATOM 612 C C . GLY A 1 85 ? 0.740 5.650 -15.341 1.00 84.19 85 GLY A C 1
ATOM 613 O O . GLY A 1 85 ? 0.137 6.266 -16.218 1.00 84.19 85 GLY A O 1
ATOM 614 N N . ALA A 1 86 ? 0.097 5.131 -14.294 1.00 75.19 86 ALA A N 1
ATOM 615 C CA . ALA A 1 86 ? -1.314 5.428 -14.066 1.00 75.19 86 ALA A CA 1
ATOM 616 C C . ALA A 1 86 ? -1.470 6.941 -13.808 1.00 75.19 86 ALA A C 1
ATOM 618 O O . ALA A 1 86 ? -0.770 7.470 -12.938 1.00 75.19 86 ALA A O 1
ATOM 619 N N . PRO A 1 87 ? -2.380 7.657 -14.499 1.00 72.50 87 PRO A N 1
ATOM 620 C CA . PRO A 1 87 ? -2.470 9.106 -14.375 1.00 72.50 87 PRO A CA 1
ATOM 621 C C . PRO A 1 87 ? -2.718 9.498 -12.916 1.00 72.50 87 PRO A C 1
ATOM 623 O O . PRO A 1 87 ? -3.630 8.971 -12.271 1.00 72.50 87 PRO A O 1
ATOM 626 N N . ILE A 1 88 ? -1.925 10.446 -12.398 1.00 67.75 88 ILE A N 1
ATOM 627 C CA . ILE A 1 88 ? -1.878 10.816 -10.965 1.00 67.75 88 ILE A CA 1
ATOM 628 C C . ILE A 1 88 ? -3.285 11.068 -10.385 1.00 67.75 88 ILE A C 1
ATOM 630 O O . ILE A 1 88 ? -3.571 10.718 -9.237 1.00 67.75 88 ILE A O 1
ATOM 634 N N . ALA A 1 89 ? -4.189 11.644 -11.182 1.00 65.62 89 ALA A N 1
ATOM 635 C CA . ALA A 1 89 ? -5.583 11.875 -10.808 1.00 65.62 89 ALA A CA 1
ATOM 636 C C . ALA A 1 89 ? -6.352 10.577 -10.485 1.00 65.62 89 ALA A C 1
ATOM 638 O O . ALA A 1 89 ? -7.060 10.529 -9.479 1.00 65.62 89 ALA A O 1
ATOM 639 N N . ALA A 1 90 ? -6.182 9.514 -11.278 1.00 67.94 90 ALA A N 1
ATOM 640 C CA . ALA A 1 90 ? -6.824 8.219 -11.049 1.00 67.94 90 ALA A CA 1
ATOM 641 C C . ALA A 1 90 ? -6.261 7.524 -9.799 1.00 67.94 90 ALA A C 1
ATOM 643 O O . ALA A 1 90 ? -7.032 7.041 -8.969 1.00 67.94 90 ALA A O 1
ATOM 644 N N . ALA A 1 91 ? -4.938 7.552 -9.604 1.00 69.75 91 ALA A N 1
ATOM 645 C CA . ALA A 1 91 ? -4.297 7.014 -8.401 1.00 69.75 91 ALA A CA 1
ATOM 646 C C . ALA A 1 91 ? -4.772 7.740 -7.124 1.00 69.75 91 ALA A C 1
ATOM 648 O O . ALA A 1 91 ? -5.150 7.103 -6.136 1.00 69.75 91 ALA A O 1
ATOM 649 N N . ARG A 1 92 ? -4.854 9.081 -7.156 1.00 72.94 92 ARG A N 1
ATOM 650 C CA . ARG A 1 92 ? -5.412 9.888 -6.054 1.00 72.94 92 ARG A CA 1
ATOM 651 C C . ARG A 1 92 ? -6.894 9.586 -5.808 1.00 72.94 92 ARG A C 1
ATOM 653 O O . ARG A 1 92 ? -7.292 9.447 -4.651 1.00 72.94 92 ARG A O 1
ATOM 660 N N . ALA A 1 93 ? -7.700 9.439 -6.861 1.00 78.94 93 ALA A N 1
ATOM 661 C CA . ALA A 1 93 ? -9.115 9.086 -6.741 1.00 78.94 93 ALA A CA 1
ATOM 662 C C . ALA A 1 93 ? -9.309 7.704 -6.091 1.00 78.94 93 ALA A C 1
ATOM 664 O O . ALA A 1 93 ? -10.119 7.571 -5.172 1.00 78.94 93 ALA A O 1
ATOM 665 N N . GLN A 1 94 ? -8.521 6.699 -6.487 1.00 79.94 94 GLN A N 1
ATOM 666 C CA . GLN A 1 94 ? -8.537 5.366 -5.874 1.00 79.94 94 GLN A CA 1
ATOM 667 C C . GLN A 1 94 ? -8.116 5.400 -4.397 1.00 79.94 94 GLN A C 1
ATOM 669 O O . GLN A 1 94 ? -8.788 4.801 -3.555 1.00 79.94 94 GLN A O 1
ATOM 674 N N . ALA A 1 95 ? -7.062 6.147 -4.048 1.00 82.75 95 ALA A N 1
ATOM 675 C CA . ALA A 1 95 ? -6.626 6.307 -2.659 1.00 82.75 95 ALA A CA 1
ATOM 676 C C . ALA A 1 95 ? -7.704 6.971 -1.778 1.00 82.75 95 ALA A C 1
ATOM 678 O O . ALA A 1 95 ? -7.951 6.533 -0.651 1.00 82.75 95 ALA A O 1
ATOM 679 N N . MET A 1 96 ? -8.396 7.990 -2.300 1.00 84.06 96 MET A N 1
ATOM 680 C CA . MET A 1 96 ? -9.513 8.647 -1.609 1.00 84.06 96 MET A C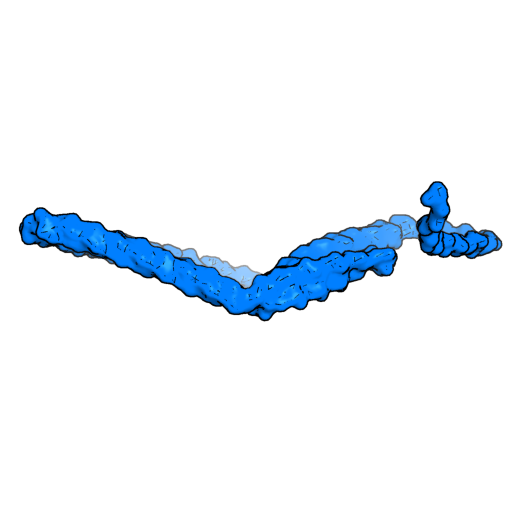A 1
ATOM 681 C C . MET A 1 96 ? -10.738 7.729 -1.486 1.00 84.06 96 MET A C 1
ATOM 683 O O . MET A 1 96 ? -11.356 7.680 -0.422 1.00 84.06 96 MET A O 1
ATOM 687 N N . ALA A 1 97 ? -11.060 6.949 -2.523 1.00 87.75 97 ALA A N 1
ATOM 688 C CA . ALA A 1 97 ? -12.133 5.955 -2.480 1.00 87.75 97 ALA A CA 1
ATOM 689 C C . ALA A 1 97 ? -11.855 4.850 -1.444 1.00 87.75 97 ALA A C 1
ATOM 691 O O . ALA A 1 97 ? -12.745 4.503 -0.664 1.00 87.75 97 ALA A O 1
ATOM 692 N N . LYS A 1 98 ? -10.608 4.359 -1.369 1.00 92.06 98 LYS A N 1
ATOM 693 C CA . LYS A 1 98 ? -10.159 3.404 -0.345 1.00 92.06 98 LYS A CA 1
ATOM 694 C C . LYS A 1 98 ? -10.340 3.974 1.065 1.00 92.06 98 LYS A C 1
ATOM 696 O O . LYS A 1 98 ? -11.044 3.362 1.866 1.00 92.06 98 LYS A O 1
ATOM 701 N N . ARG A 1 99 ? -9.820 5.179 1.335 1.00 91.12 99 ARG A N 1
ATOM 7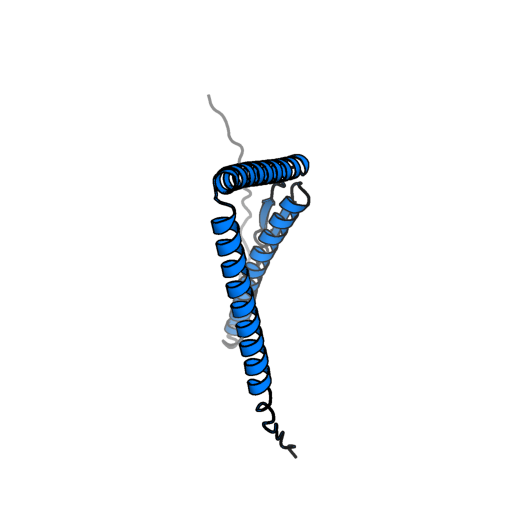02 C CA . ARG A 1 99 ? -9.990 5.864 2.634 1.00 91.12 99 ARG A CA 1
ATOM 703 C C . ARG A 1 99 ? -11.461 6.072 3.002 1.00 91.12 99 ARG A C 1
ATOM 705 O O . ARG A 1 99 ? -11.838 5.871 4.152 1.00 91.12 99 ARG A O 1
ATOM 712 N N . LYS A 1 100 ? -12.313 6.440 2.036 1.00 93.31 100 LYS A N 1
ATOM 713 C CA . LYS A 1 100 ? -13.761 6.599 2.257 1.00 93.31 100 LYS A CA 1
ATOM 714 C C . LYS A 1 100 ? -14.423 5.271 2.640 1.00 93.31 100 LYS A C 1
ATOM 716 O O . LYS A 1 100 ? -15.232 5.254 3.565 1.00 93.31 100 LYS A O 1
ATOM 721 N N . ARG A 1 101 ? -14.056 4.163 1.984 1.00 92.56 101 ARG A N 1
ATOM 722 C CA . ARG A 1 101 ? -14.547 2.814 2.316 1.00 92.56 101 ARG A CA 1
ATOM 723 C C . ARG A 1 101 ? -14.080 2.364 3.702 1.00 92.56 101 ARG A C 1
ATOM 725 O O . ARG A 1 101 ? -14.891 1.871 4.478 1.00 92.56 101 ARG A O 1
ATOM 732 N N . GLU A 1 102 ? -12.811 2.579 4.040 1.00 93.12 102 GLU A N 1
ATOM 733 C CA . GLU A 1 102 ? -12.257 2.282 5.371 1.00 93.12 102 GLU A CA 1
ATOM 734 C C . GLU A 1 102 ? -12.972 3.087 6.468 1.00 93.12 102 GLU A C 1
ATOM 736 O O . GLU A 1 102 ? -13.391 2.520 7.476 1.00 93.12 102 GLU A O 1
ATOM 741 N N . ALA A 1 103 ? -13.216 4.382 6.239 1.00 92.00 103 ALA A N 1
ATOM 742 C CA . ALA A 1 103 ? -13.974 5.232 7.156 1.00 92.00 103 ALA A CA 1
ATOM 743 C C . ALA A 1 103 ? -15.439 4.781 7.320 1.00 92.00 103 ALA A C 1
ATOM 745 O O . ALA A 1 103 ? -15.959 4.811 8.435 1.00 92.00 103 ALA A O 1
ATOM 746 N N . GLN A 1 104 ? -16.096 4.328 6.245 1.00 92.75 104 GLN A N 1
ATOM 747 C CA . GLN A 1 104 ? -17.450 3.761 6.299 1.00 92.75 104 GLN A CA 1
ATOM 748 C C . GLN A 1 104 ? -17.495 2.458 7.105 1.00 92.75 104 GLN A C 1
ATOM 750 O O . GLN A 1 104 ? -18.355 2.314 7.971 1.00 92.75 104 GLN A O 1
ATOM 755 N N . VAL A 1 105 ? -16.546 1.541 6.889 1.00 94.81 105 VAL A N 1
ATOM 756 C CA . VAL A 1 105 ? -16.437 0.294 7.670 1.00 94.81 105 VAL A CA 1
ATOM 757 C C . VAL A 1 105 ? -16.169 0.600 9.148 1.00 94.81 105 VAL A C 1
ATOM 759 O O . VAL A 1 105 ? -16.839 0.051 10.019 1.00 94.81 105 VAL A O 1
ATOM 762 N N . ALA A 1 106 ? -15.266 1.537 9.450 1.00 93.31 106 ALA A N 1
ATOM 763 C CA . ALA A 1 106 ? -14.988 1.969 10.821 1.00 93.31 106 ALA A CA 1
ATOM 764 C C . ALA A 1 106 ? -16.170 2.708 11.482 1.00 93.31 106 ALA A C 1
ATOM 766 O O . ALA A 1 106 ? -16.305 2.693 12.706 1.00 93.31 106 ALA A O 1
ATOM 767 N N . ALA A 1 107 ? -17.030 3.380 10.711 1.00 92.25 107 ALA A N 1
ATOM 768 C CA . ALA A 1 107 ? -18.274 3.961 11.215 1.00 92.25 107 ALA A CA 1
ATOM 769 C C . ALA A 1 107 ? -19.324 2.876 11.509 1.00 92.25 107 ALA A C 1
ATOM 771 O O . ALA A 1 107 ? -19.900 2.883 12.594 1.00 92.25 107 ALA A O 1
ATOM 772 N N . ALA A 1 108 ? -19.512 1.912 10.602 1.00 93.19 108 ALA A N 1
ATOM 773 C CA . ALA A 1 108 ? -20.427 0.787 10.794 1.00 93.19 108 ALA A CA 1
ATOM 774 C C . ALA A 1 108 ? -20.036 -0.073 12.009 1.00 93.19 108 ALA A C 1
ATOM 776 O O . ALA A 1 108 ? -20.883 -0.362 12.851 1.00 93.19 108 ALA A O 1
ATOM 777 N N . LEU A 1 109 ? -18.745 -0.397 12.156 1.00 93.50 109 LEU A N 1
ATOM 778 C CA . LEU A 1 109 ? -18.228 -1.142 13.307 1.00 93.50 109 LEU A CA 1
ATOM 779 C C . LEU A 1 109 ? -18.472 -0.392 14.626 1.00 93.50 109 LEU A C 1
ATOM 781 O O . LEU A 1 109 ? -18.931 -0.990 15.593 1.00 93.50 109 LEU A O 1
ATOM 785 N N . ARG A 1 110 ? -18.223 0.926 14.662 1.00 91.69 110 ARG A N 1
ATOM 786 C CA . ARG A 1 110 ? -18.520 1.755 15.844 1.00 91.69 110 ARG A CA 1
ATOM 787 C C . ARG A 1 110 ? -20.014 1.812 16.157 1.00 91.69 110 ARG A C 1
ATOM 789 O O . ARG A 1 110 ? -20.365 1.773 17.329 1.00 91.69 110 ARG A O 1
ATOM 796 N N . GLY A 1 111 ? -20.878 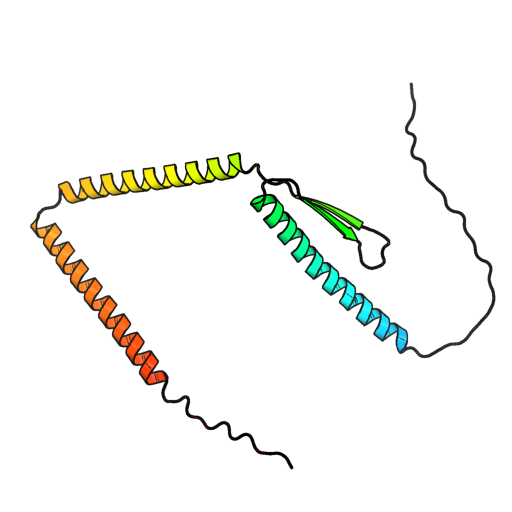1.872 15.143 1.00 89.75 111 GLY A N 1
ATOM 797 C CA . GLY A 1 111 ? -22.332 1.820 15.322 1.00 89.75 111 GLY A CA 1
ATOM 798 C C . GLY A 1 111 ? -22.812 0.486 15.900 1.00 89.75 111 GLY A C 1
ATOM 799 O O . GLY A 1 111 ? -23.654 0.482 16.792 1.00 89.75 111 GLY A O 1
ATOM 800 N N . MET A 1 112 ? -22.233 -0.631 15.448 1.00 88.44 112 MET A N 1
ATOM 801 C CA . MET A 1 112 ? -22.514 -1.965 15.989 1.00 88.44 112 MET A CA 1
ATOM 802 C C . MET A 1 112 ? -22.074 -2.072 17.454 1.00 88.44 112 MET A C 1
ATOM 804 O O . MET A 1 112 ? -22.906 -2.335 18.311 1.00 88.44 112 MET A O 1
ATOM 808 N N . VAL A 1 113 ? -20.820 -1.718 17.764 1.00 88.38 113 VAL A N 1
ATOM 809 C CA . VAL A 1 113 ? -20.304 -1.713 19.147 1.00 88.38 113 VAL A CA 1
ATOM 810 C C . VAL A 1 113 ? -21.120 -0.789 20.057 1.00 88.38 113 VAL A C 1
ATOM 812 O O . VAL A 1 113 ? -21.409 -1.152 21.191 1.00 88.38 113 VAL A O 1
ATOM 815 N N . ALA A 1 114 ? -21.528 0.391 19.580 1.00 86.50 114 ALA A N 1
ATOM 816 C CA . ALA A 1 114 ? -22.379 1.294 20.354 1.00 86.50 114 ALA A CA 1
ATOM 817 C C . ALA A 1 114 ? -23.760 0.684 20.642 1.00 86.50 114 ALA A C 1
ATOM 819 O O . ALA A 1 114 ? -24.271 0.848 21.747 1.00 86.50 114 ALA A O 1
ATOM 820 N N . LYS A 1 115 ? -24.344 -0.045 19.681 1.00 87.38 115 LYS A N 1
ATOM 821 C CA . LYS A 1 115 ? -25.606 -0.768 19.873 1.00 87.38 115 LYS A CA 1
ATOM 822 C C . LYS A 1 115 ? -25.450 -1.903 20.887 1.00 87.38 115 LYS A C 1
ATOM 824 O O . LYS A 1 115 ? -26.261 -1.985 21.805 1.00 87.38 115 LYS A O 1
ATOM 829 N N . ASP A 1 116 ? -24.399 -2.708 20.764 1.00 84.81 116 ASP A N 1
ATOM 830 C CA . ASP A 1 116 ? -24.136 -3.837 21.661 1.00 84.81 116 ASP A CA 1
ATOM 831 C C . ASP A 1 116 ? -23.909 -3.349 23.103 1.00 84.81 116 ASP A C 1
ATOM 833 O O . ASP A 1 116 ? -24.543 -3.841 24.033 1.00 84.81 116 ASP A O 1
ATOM 837 N N . VAL A 1 117 ? -23.099 -2.297 23.289 1.00 83.56 117 VAL A N 1
ATOM 838 C CA . VAL A 1 117 ? -22.856 -1.679 24.606 1.00 83.56 117 VAL A CA 1
ATOM 839 C C . VAL A 1 117 ? -24.101 -0.973 25.158 1.00 83.56 117 VAL A C 1
ATOM 841 O O . VAL A 1 117 ? -24.290 -0.957 26.370 1.00 83.56 117 VAL A O 1
ATOM 844 N N . SER A 1 118 ? -24.988 -0.430 24.313 1.00 82.12 118 SER A N 1
ATOM 845 C CA . SER A 1 118 ? -26.226 0.222 24.784 1.00 82.12 118 SER A CA 1
ATOM 846 C C . SER A 1 118 ? -27.241 -0.734 25.424 1.00 82.12 118 SER A C 1
ATOM 848 O O . SER A 1 118 ? -28.139 -0.270 26.122 1.00 82.12 118 SER A O 1
ATOM 850 N N . GLY A 1 119 ? -27.102 -2.045 25.193 1.00 82.94 119 GLY A N 1
ATOM 851 C CA . GLY A 1 119 ? -27.906 -3.085 25.840 1.00 82.94 119 GLY A CA 1
ATOM 852 C C . GLY A 1 119 ? -27.256 -3.731 27.069 1.00 82.94 119 GLY A C 1
ATOM 853 O O . GLY A 1 119 ? -27.916 -4.533 27.723 1.00 82.94 119 GLY A O 1
ATOM 854 N N . MET A 1 120 ? -25.990 -3.422 27.378 1.00 84.44 120 MET A N 1
ATOM 855 C CA . MET A 1 120 ? -25.284 -4.004 28.526 1.00 84.44 120 MET A CA 1
ATOM 856 C C . MET A 1 120 ? -25.714 -3.362 29.846 1.00 84.44 120 MET A C 1
ATOM 858 O O . MET A 1 120 ? -25.924 -2.147 29.920 1.00 84.44 120 MET A O 1
ATOM 862 N N . ALA A 1 121 ? -25.761 -4.156 30.917 1.00 86.94 121 ALA A N 1
ATOM 863 C CA . ALA A 1 121 ? -25.945 -3.613 32.258 1.00 86.94 121 ALA A CA 1
ATOM 864 C C . ALA A 1 121 ? -24.688 -2.845 32.710 1.00 86.94 121 ALA A C 1
ATOM 866 O O . ALA A 1 121 ? -23.559 -3.206 32.372 1.00 86.94 121 ALA A O 1
ATOM 867 N N . VAL A 1 122 ? -24.866 -1.790 33.514 1.00 84.62 122 VAL A N 1
ATOM 868 C CA . VAL A 1 122 ? -23.752 -0.949 34.005 1.00 84.62 122 VAL A CA 1
ATOM 869 C C . VAL A 1 122 ? -22.706 -1.788 34.753 1.00 84.62 122 VAL A C 1
ATOM 871 O O . VAL A 1 122 ? -21.507 -1.605 34.560 1.00 84.62 122 VAL A O 1
ATOM 874 N N . GLU A 1 123 ? -23.165 -2.771 35.526 1.00 86.56 123 GLU A N 1
ATOM 875 C CA . GLU A 1 123 ? -22.349 -3.727 36.283 1.00 86.56 123 GLU A CA 1
ATOM 876 C C . GLU A 1 123 ? -21.438 -4.574 35.371 1.00 86.56 123 GLU A C 1
ATOM 878 O O . GLU A 1 123 ? -20.259 -4.772 35.668 1.00 86.56 123 GLU A O 1
ATOM 883 N N . GLU A 1 124 ? -21.941 -5.016 34.213 1.00 85.25 124 GLU A N 1
ATOM 884 C CA . GLU A 1 124 ? -21.168 -5.775 33.217 1.00 85.25 124 GLU A CA 1
ATOM 885 C C . GLU A 1 124 ? -20.116 -4.892 32.531 1.00 85.25 124 GLU A C 1
ATOM 887 O O . GLU A 1 124 ? -18.980 -5.318 32.301 1.00 85.25 124 GLU A O 1
ATOM 892 N N . VAL A 1 125 ? -20.467 -3.633 32.239 1.00 86.62 125 VAL A N 1
ATOM 893 C CA . VAL A 1 125 ? -19.537 -2.639 31.680 1.00 86.62 125 VAL A CA 1
ATOM 894 C C . VAL A 1 125 ? -18.403 -2.342 32.668 1.00 86.62 125 VAL A C 1
ATOM 896 O O . VAL A 1 125 ? -17.239 -2.235 32.263 1.00 86.62 125 VAL A O 1
ATOM 899 N N . GLU A 1 126 ? -18.702 -2.258 33.966 1.00 88.81 126 GLU A N 1
ATOM 900 C CA . GLU A 1 126 ? -17.692 -2.098 35.014 1.00 88.81 126 GLU A CA 1
ATOM 901 C C . GLU A 1 126 ? -16.815 -3.345 35.182 1.00 88.81 126 GLU A C 1
ATOM 903 O O . GLU A 1 126 ? -15.589 -3.211 35.241 1.00 88.81 126 GLU A O 1
ATOM 908 N N . ALA A 1 127 ? -17.392 -4.550 35.163 1.00 89.81 127 ALA A N 1
ATOM 909 C CA . ALA A 1 127 ? -16.637 -5.803 35.208 1.00 89.81 127 ALA A CA 1
ATOM 910 C C . ALA A 1 127 ? -15.656 -5.923 34.024 1.00 89.81 127 ALA A C 1
ATOM 912 O O . ALA A 1 127 ? -14.459 -6.167 34.222 1.00 89.81 127 ALA A O 1
ATOM 913 N N . HIS A 1 128 ? -16.114 -5.648 32.797 1.00 88.88 128 HIS A N 1
ATOM 914 C CA . HIS A 1 128 ? -15.252 -5.600 31.611 1.00 88.88 128 HIS A CA 1
ATOM 915 C C . HIS A 1 128 ? -14.158 -4.529 31.733 1.00 88.88 128 HIS A C 1
ATOM 917 O O . HIS A 1 128 ? -13.001 -4.780 31.383 1.00 88.88 128 HIS A O 1
ATOM 923 N N . ARG A 1 129 ? -14.475 -3.344 32.272 1.00 91.50 129 ARG A N 1
ATOM 924 C CA . ARG A 1 129 ? -13.485 -2.281 32.517 1.00 91.50 129 ARG A CA 1
ATOM 925 C C . ARG A 1 129 ? -12.404 -2.724 33.506 1.00 91.50 129 ARG A C 1
ATOM 927 O O . ARG A 1 129 ? -11.223 -2.480 33.248 1.00 91.50 129 ARG A O 1
ATOM 934 N N . GLN A 1 130 ? -12.779 -3.380 34.604 1.00 92.88 130 GLN A N 1
ATOM 935 C CA . GLN A 1 130 ? -11.838 -3.908 35.598 1.00 92.88 130 GLN A CA 1
ATOM 936 C C . GLN A 1 130 ? -10.938 -4.996 34.992 1.00 92.88 130 GLN A C 1
ATOM 938 O O . GLN A 1 130 ? -9.713 -4.925 35.118 1.00 92.88 130 GLN A O 1
ATOM 943 N N . GLN A 1 131 ? -11.515 -5.946 34.251 1.00 93.44 131 GLN A N 1
ATOM 944 C CA . GLN A 1 131 ? -10.770 -7.009 33.570 1.00 93.44 131 GLN A CA 1
ATOM 945 C C . GLN A 1 131 ? -9.770 -6.448 32.542 1.00 93.44 131 GLN A C 1
ATOM 947 O O . GLN A 1 131 ? -8.625 -6.902 32.459 1.00 93.44 131 GLN A O 1
ATOM 952 N N . LEU A 1 132 ? -10.162 -5.411 31.798 1.00 95.62 132 LEU A N 1
ATOM 953 C CA . LEU A 1 132 ? -9.315 -4.756 30.800 1.00 95.62 132 LEU A CA 1
ATOM 954 C C . LEU A 1 132 ? -8.164 -3.960 31.446 1.00 95.62 132 LEU A C 1
ATOM 956 O O . LEU A 1 132 ? -7.052 -3.941 30.911 1.00 95.62 132 LEU A O 1
ATOM 960 N N . LEU A 1 133 ? -8.381 -3.361 32.624 1.00 95.62 133 LEU A N 1
ATOM 961 C CA . LEU A 1 133 ? -7.314 -2.755 33.432 1.00 95.62 133 LEU A CA 1
ATOM 962 C C . LEU A 1 133 ? -6.339 -3.810 33.982 1.00 95.62 133 LEU A C 1
ATOM 964 O O . LEU A 1 133 ? -5.126 -3.622 33.870 1.00 95.62 133 LEU A O 1
ATOM 968 N N . ALA A 1 134 ? -6.842 -4.937 34.494 1.00 94.81 134 ALA A N 1
ATOM 969 C CA . ALA A 1 134 ? -6.012 -6.041 34.982 1.00 94.81 134 ALA A CA 1
ATOM 970 C C . ALA A 1 134 ? -5.130 -6.637 33.866 1.00 94.81 134 ALA A C 1
ATOM 972 O O . ALA A 1 134 ? -3.930 -6.841 34.061 1.00 94.81 134 ALA A O 1
ATOM 973 N N . LEU A 1 135 ? -5.689 -6.834 32.665 1.00 96.06 135 LEU A N 1
ATOM 974 C CA . LEU A 1 135 ? -4.938 -7.275 31.484 1.00 96.06 135 LEU A CA 1
ATOM 975 C C . LEU A 1 135 ? -3.848 -6.272 31.081 1.00 96.06 135 LEU A C 1
ATOM 977 O O . LEU A 1 135 ? -2.716 -6.678 30.816 1.00 96.06 135 LEU A O 1
ATOM 981 N N . ARG A 1 136 ? -4.145 -4.964 31.082 1.00 95.56 136 ARG A N 1
ATOM 982 C CA . ARG A 1 136 ? -3.141 -3.918 30.810 1.00 95.56 136 ARG A CA 1
ATOM 983 C C . ARG A 1 136 ? -2.001 -3.948 31.828 1.00 95.56 136 ARG A C 1
ATOM 985 O O . ARG A 1 136 ? -0.843 -3.935 31.419 1.00 95.56 136 ARG A O 1
ATOM 992 N N . ALA A 1 137 ? -2.309 -4.051 33.121 1.00 95.12 137 ALA A N 1
ATOM 993 C CA . ALA A 1 137 ? -1.299 -4.159 34.174 1.00 95.12 137 ALA A CA 1
ATOM 994 C C . ALA A 1 137 ? -0.420 -5.413 33.999 1.00 95.12 137 ALA A C 1
ATOM 996 O O . ALA A 1 137 ? 0.805 -5.325 34.084 1.00 95.12 137 ALA A O 1
ATOM 997 N N . ALA A 1 138 ? -1.017 -6.564 33.668 1.00 94.62 138 ALA A N 1
ATOM 998 C CA . ALA A 1 138 ? -0.282 -7.801 33.402 1.00 94.62 138 ALA A CA 1
ATOM 999 C C . ALA A 1 138 ? 0.628 -7.709 32.160 1.00 94.62 138 ALA A C 1
ATOM 1001 O O . ALA A 1 138 ? 1.739 -8.241 32.176 1.00 94.62 138 ALA A O 1
ATOM 1002 N N . VAL A 1 139 ? 0.195 -7.021 31.096 1.00 96.12 139 VAL A N 1
ATOM 1003 C CA . VAL A 1 139 ? 1.027 -6.765 29.905 1.00 96.12 139 VAL A CA 1
ATOM 1004 C C . VAL A 1 139 ? 2.185 -5.824 30.238 1.00 96.12 139 VAL A C 1
ATOM 1006 O O . VAL A 1 139 ? 3.320 -6.137 29.886 1.00 96.12 139 VAL A O 1
ATOM 1009 N N . VAL A 1 140 ? 1.936 -4.721 30.953 1.00 95.69 140 VAL A N 1
ATOM 1010 C CA . VAL A 1 140 ? 2.994 -3.790 31.390 1.00 95.69 140 VAL A CA 1
ATOM 1011 C C . VAL A 1 140 ? 4.030 -4.514 32.248 1.00 95.69 140 VAL A C 1
ATOM 1013 O O . VAL A 1 140 ? 5.222 -4.402 31.966 1.00 95.69 140 VAL A O 1
ATOM 1016 N N . ARG A 1 141 ? 3.595 -5.333 33.214 1.00 93.31 141 ARG A N 1
ATOM 1017 C CA . ARG A 1 141 ? 4.507 -6.123 34.051 1.00 93.31 141 ARG A CA 1
ATOM 1018 C C . ARG A 1 141 ? 5.346 -7.094 33.216 1.00 93.31 141 ARG A C 1
ATOM 1020 O O . ARG A 1 141 ? 6.560 -7.101 33.356 1.00 93.31 141 ARG A O 1
ATOM 1027 N N . LYS A 1 142 ? 4.746 -7.823 32.265 1.00 93.06 142 LYS A N 1
ATOM 1028 C CA . LYS A 1 142 ? 5.486 -8.707 31.338 1.00 93.06 142 LYS A CA 1
ATOM 1029 C C . LYS A 1 142 ? 6.468 -7.962 30.427 1.00 93.06 142 LYS A C 1
ATOM 1031 O O . LYS A 1 142 ? 7.493 -8.526 30.051 1.00 93.06 142 LYS A O 1
ATOM 1036 N N . LEU A 1 143 ? 6.173 -6.719 30.043 1.00 93.44 143 LEU A N 1
ATOM 1037 C CA . LEU A 1 143 ? 7.106 -5.880 29.283 1.00 93.44 143 LEU A CA 1
ATOM 1038 C C . LEU A 1 143 ? 8.270 -5.399 30.160 1.00 93.44 143 LEU A C 1
ATOM 1040 O O . LEU A 1 143 ? 9.408 -5.419 29.700 1.00 93.44 143 LEU A O 1
ATOM 1044 N N . GLN A 1 144 ? 8.011 -5.042 31.420 1.00 91.56 144 GLN A N 1
ATOM 1045 C CA . GLN A 1 144 ? 9.042 -4.688 32.404 1.00 91.56 144 GLN A CA 1
ATOM 1046 C C . GLN A 1 144 ? 9.929 -5.891 32.763 1.00 91.56 144 GLN A C 1
ATOM 1048 O O . GLN A 1 144 ? 11.147 -5.765 32.740 1.00 91.56 144 GLN A O 1
ATOM 1053 N N . GLU A 1 145 ? 9.339 -7.067 33.002 1.00 90.38 145 GLU A N 1
ATOM 1054 C CA . GLU A 1 145 ? 10.042 -8.343 33.212 1.00 90.38 145 GLU A CA 1
ATOM 1055 C C . GLU A 1 145 ? 10.974 -8.659 32.025 1.00 90.38 145 GLU A C 1
ATOM 1057 O O . GLU A 1 145 ? 12.150 -8.960 32.223 1.00 90.38 145 GLU A O 1
ATOM 1062 N N . LYS A 1 146 ? 10.490 -8.517 30.779 1.00 86.75 146 LYS A N 1
ATOM 1063 C CA . LYS A 1 146 ? 11.312 -8.695 29.566 1.00 86.75 146 LYS A CA 1
ATOM 1064 C C . LYS A 1 146 ? 12.411 -7.642 29.415 1.00 86.75 146 LYS A C 1
ATOM 1066 O O . LYS A 1 146 ? 13.512 -7.982 28.993 1.00 86.75 146 LYS A O 1
ATOM 1071 N N . ALA A 1 147 ? 12.133 -6.381 29.744 1.00 85.38 147 ALA A N 1
ATOM 1072 C CA . ALA A 1 147 ? 13.135 -5.320 29.700 1.00 85.38 147 ALA A CA 1
ATOM 1073 C C . ALA A 1 147 ? 14.251 -5.567 30.730 1.00 85.38 147 ALA A C 1
ATOM 1075 O O . ALA A 1 147 ? 15.424 -5.510 30.376 1.00 85.38 147 ALA A O 1
ATOM 1076 N N . ALA A 1 148 ? 13.894 -5.927 31.966 1.00 79.94 148 ALA A N 1
ATOM 1077 C CA . ALA A 1 148 ? 14.846 -6.268 33.019 1.00 79.94 148 ALA A CA 1
ATOM 1078 C C . ALA A 1 148 ? 15.675 -7.518 32.673 1.00 79.94 148 ALA A C 1
ATOM 1080 O O . ALA A 1 148 ? 16.888 -7.511 32.863 1.00 79.94 148 ALA A O 1
ATOM 1081 N N . ALA A 1 149 ? 15.055 -8.556 32.099 1.00 75.81 149 ALA A N 1
ATOM 1082 C CA . ALA A 1 149 ? 15.766 -9.747 31.630 1.00 75.81 149 ALA A CA 1
ATOM 1083 C C . ALA A 1 149 ? 16.769 -9.431 30.504 1.00 75.81 149 ALA A C 1
ATOM 1085 O O . ALA A 1 149 ? 17.882 -9.951 30.519 1.00 75.81 149 ALA A O 1
ATOM 1086 N N . ASN A 1 150 ? 16.417 -8.543 29.567 1.00 65.94 150 ASN A N 1
ATOM 1087 C CA . ASN A 1 150 ? 17.337 -8.099 28.515 1.00 65.94 150 ASN A CA 1
ATOM 1088 C C . ASN A 1 150 ? 18.504 -7.258 29.061 1.00 65.94 150 ASN A C 1
ATOM 1090 O O . ASN A 1 150 ? 19.603 -7.349 28.523 1.00 65.94 150 ASN A O 1
ATOM 1094 N N . VAL A 1 151 ? 18.290 -6.462 30.116 1.00 65.88 151 VAL A N 1
ATOM 1095 C CA . VAL A 1 151 ? 19.371 -5.719 30.791 1.00 65.88 151 VAL A CA 1
ATOM 1096 C C . VAL A 1 151 ? 20.293 -6.680 31.549 1.00 65.88 151 VAL A C 1
ATOM 1098 O O . VAL A 1 151 ? 21.504 -6.610 31.380 1.00 65.88 151 VAL A O 1
ATOM 1101 N N . ALA A 1 152 ? 19.741 -7.644 32.294 1.00 58.50 152 ALA A N 1
ATOM 1102 C CA . ALA A 1 152 ? 20.526 -8.657 33.006 1.00 58.50 152 ALA A CA 1
ATOM 1103 C C . ALA A 1 152 ? 21.327 -9.587 32.067 1.00 58.50 152 ALA A C 1
ATOM 1105 O O . ALA A 1 152 ? 22.385 -10.080 32.445 1.00 58.50 152 ALA A O 1
ATOM 1106 N N . ALA A 1 153 ? 20.854 -9.803 30.835 1.00 55.44 153 ALA A N 1
ATOM 1107 C CA . ALA A 1 153 ? 21.586 -10.527 29.793 1.00 55.44 153 ALA A CA 1
ATOM 1108 C C . ALA A 1 153 ? 22.648 -9.672 29.062 1.00 55.44 153 ALA A C 1
ATOM 1110 O O . ALA A 1 153 ? 23.375 -10.199 28.221 1.00 55.44 153 ALA A O 1
ATOM 1111 N N . GLY A 1 154 ? 22.735 -8.366 29.349 1.00 49.88 154 GLY A N 1
ATOM 1112 C CA . GLY A 1 154 ? 23.659 -7.431 28.697 1.00 49.88 154 GLY A CA 1
ATOM 1113 C C . GLY A 1 154 ? 25.057 -7.346 29.323 1.00 49.88 154 GLY A C 1
ATOM 1114 O O . GLY A 1 154 ? 25.997 -6.960 28.631 1.00 49.88 154 GLY A O 1
ATOM 1115 N N . ASP A 1 155 ? 25.214 -7.734 30.593 1.00 47.22 155 ASP A N 1
ATOM 1116 C CA . ASP A 1 155 ? 26.457 -7.517 31.358 1.00 47.22 155 ASP A CA 1
ATOM 1117 C C . ASP A 1 155 ? 27.515 -8.639 31.226 1.00 47.22 155 ASP A C 1
ATOM 1119 O O . ASP A 1 155 ? 28.640 -8.468 31.693 1.00 47.22 155 ASP A O 1
ATOM 1123 N N . ASP A 1 156 ? 27.233 -9.749 30.525 1.00 47.31 156 ASP A N 1
ATOM 1124 C CA . ASP A 1 156 ? 28.224 -10.819 30.240 1.00 47.31 156 ASP A CA 1
ATOM 1125 C C . ASP A 1 156 ? 28.808 -10.755 28.808 1.00 47.31 156 ASP A C 1
ATOM 1127 O O . ASP A 1 156 ? 29.223 -11.749 28.211 1.00 47.31 156 ASP A O 1
ATOM 1131 N N . ALA A 1 157 ? 28.873 -9.548 28.235 1.00 50.19 157 ALA A N 1
ATOM 1132 C CA . ALA A 1 157 ? 29.605 -9.265 26.993 1.00 50.19 157 ALA A CA 1
ATOM 1133 C C . ALA A 1 157 ? 31.052 -8.769 27.235 1.00 50.19 157 ALA A C 1
ATOM 1135 O O . ALA A 1 157 ? 31.764 -8.413 26.294 1.00 50.19 157 ALA A O 1
ATOM 1136 N N . GLY A 1 158 ? 31.534 -8.789 28.485 1.00 50.47 158 GLY A N 1
ATOM 1137 C CA . GLY A 1 158 ? 32.875 -8.344 28.903 1.00 50.47 158 GLY A CA 1
ATOM 1138 C C . GLY A 1 158 ? 34.048 -9.255 28.498 1.00 50.47 158 GLY A C 1
ATOM 1139 O O . GLY A 1 158 ? 35.094 -9.262 29.155 1.00 50.47 158 GLY A O 1
ATOM 1140 N N . ARG A 1 159 ? 33.922 -10.061 27.435 1.00 49.03 159 ARG A N 1
ATOM 1141 C CA . ARG A 1 159 ? 34.879 -11.135 27.116 1.00 49.03 159 ARG A CA 1
ATOM 1142 C C . ARG A 1 159 ? 36.018 -10.700 26.182 1.00 49.03 159 ARG A C 1
ATOM 1144 O O . ARG A 1 159 ? 36.141 -11.166 25.058 1.00 49.03 159 ARG A O 1
ATOM 1151 N N . SER A 1 160 ? 36.892 -9.843 26.714 1.00 53.72 160 SER A N 1
ATOM 1152 C CA . SER A 1 160 ? 38.331 -9.729 26.384 1.00 53.72 160 SER A CA 1
ATOM 1153 C C . SER A 1 160 ? 38.768 -10.044 24.935 1.00 53.72 160 SER A C 1
ATOM 1155 O O . SER A 1 160 ? 39.371 -11.090 24.679 1.00 53.72 160 SER A O 1
ATOM 1157 N N . ASN A 1 161 ? 38.621 -9.088 24.010 1.00 50.97 161 ASN A N 1
ATOM 1158 C CA . ASN A 1 161 ? 39.318 -9.131 22.716 1.00 50.97 161 ASN A CA 1
ATOM 1159 C C . ASN A 1 161 ? 40.828 -8.870 22.896 1.00 50.97 161 ASN A C 1
ATOM 1161 O O . ASN A 1 161 ? 41.327 -7.766 22.684 1.00 50.97 161 ASN A O 1
ATOM 1165 N N . LYS A 1 162 ? 41.574 -9.911 23.288 1.00 58.88 162 LYS A N 1
ATOM 1166 C CA . LYS A 1 162 ? 43.046 -9.910 23.318 1.00 58.88 162 LYS A CA 1
ATOM 1167 C C . LYS A 1 162 ? 43.606 -10.002 21.894 1.00 58.88 162 LYS A C 1
ATOM 1169 O O . LYS A 1 162 ? 44.078 -11.060 21.478 1.00 58.88 162 LYS A O 1
ATOM 1174 N N . ILE A 1 163 ? 43.581 -8.889 21.162 1.00 65.81 163 ILE A N 1
ATOM 1175 C CA . ILE A 1 163 ? 44.351 -8.744 19.921 1.00 65.81 163 ILE A CA 1
ATOM 1176 C C . ILE A 1 163 ? 45.834 -8.829 20.302 1.00 65.81 163 ILE A C 1
ATOM 1178 O O . ILE A 1 163 ? 46.372 -7.927 20.944 1.00 65.81 163 ILE A O 1
ATOM 1182 N N . ARG A 1 164 ? 46.495 -9.937 19.953 1.00 62.78 164 ARG A N 1
ATOM 1183 C CA . ARG A 1 164 ? 47.946 -10.053 20.116 1.00 62.78 164 ARG A CA 1
ATOM 1184 C C . ARG A 1 164 ? 48.613 -9.203 19.041 1.00 62.78 164 ARG A C 1
ATOM 1186 O O . ARG A 1 164 ? 48.346 -9.390 17.857 1.00 62.78 164 ARG A O 1
ATOM 1193 N N . LYS A 1 165 ? 49.479 -8.289 19.472 1.00 59.00 165 LYS A N 1
ATOM 1194 C CA . LYS A 1 165 ? 50.415 -7.582 18.599 1.00 59.00 165 LYS A CA 1
ATOM 1195 C C . LYS A 1 165 ? 51.304 -8.626 17.910 1.00 59.00 165 LYS A C 1
ATOM 1197 O O . LYS A 1 165 ? 51.823 -9.510 18.588 1.00 59.00 165 LYS A O 1
ATOM 1202 N N . ILE A 1 166 ? 51.422 -8.537 16.590 1.00 65.44 166 ILE A N 1
ATOM 1203 C CA . ILE A 1 166 ? 52.377 -9.319 15.800 1.00 65.44 166 ILE A CA 1
ATOM 1204 C C . ILE A 1 166 ? 53.633 -8.451 15.665 1.00 65.44 166 ILE A C 1
ATOM 1206 O O . ILE A 1 166 ? 53.510 -7.259 15.370 1.00 65.44 166 ILE A O 1
ATOM 1210 N N . GLU A 1 167 ? 54.794 -9.040 15.943 1.00 54.44 167 GLU A N 1
ATOM 1211 C CA . GLU A 1 167 ? 56.124 -8.508 15.604 1.00 54.44 167 GLU A CA 1
ATOM 1212 C C . GLU A 1 167 ? 56.639 -9.203 14.338 1.00 54.44 167 GLU A C 1
ATOM 1214 O O . GLU A 1 167 ? 56.316 -10.405 14.174 1.00 54.44 167 GLU A O 1
#

Foldseek 3Di:
DDDDDDDDDDDDDDDDDDDDDDDDDDPPPVVVVVVVLVVVQVVLVVVVVVVVVVQQVVLQVVQAKGWDWAAHPVRPDIDIDIHGHRHPVVVVVVVVVVVVVVVVVVVVVVVVVVVVVVPDDPVVVVVVVVVVVVVVVVVVVVVVVVVVVVVVVPPPPPPDPPPDDDD